Protein AF-A0A7C4BG64-F1 (afdb_monomer_lite)

Secondary structure (DSSP, 8-state):
-----------------------------PPPP--TTTHHHHHHHHHHHHHHHHHHHHHHHHHHHHHHHHHHHHSS--SSHHHHHHTTPPPPPPPTT--EEEETTTTEEEE-

pLDDT: mean 80.51, std 19.38, range [34.19, 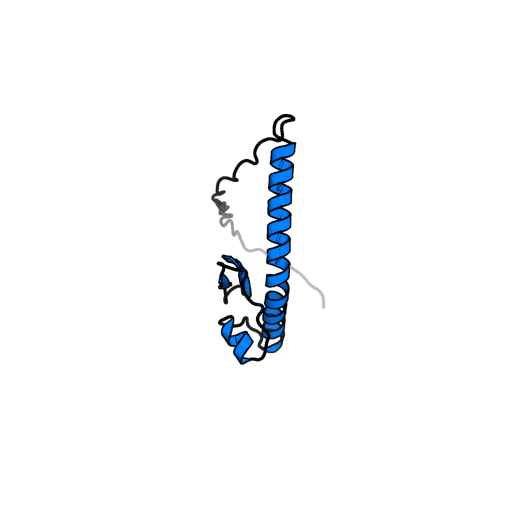97.38]

Foldseek 3Di:
DDDDDDDDDDDDPDDPPPPPPPPPDDPDPPDDDDDPVCPVVSVCVVVVVVVVVVVQCVQVVLLLVLQVVCCVVVVAGDPDSVVSVVVPRDHGDAPPPKDWDADRVVRDIGID

Sequence (112 aa):
MRTRVIPLCLACAGIVACVSCARKESPAQKPNELTPGNALEQYGGVMGNALKRAKEMDILMPLQHSISSFRATEGRNPSSLEELAEKGYELPKPPEGKKFTYNPSTGTVGIQ

Structure (mmCIF, N/CA/C/O backbone):
data_AF-A0A7C4BG64-F1
#
_entry.id   AF-A0A7C4BG64-F1
#
loop_
_atom_site.group_PDB
_atom_site.id
_atom_site.type_symbol
_atom_site.label_atom_id
_atom_site.label_alt_id
_atom_site.label_comp_id
_atom_site.label_asym_id
_atom_site.label_entity_id
_atom_site.label_seq_id
_atom_site.pdbx_PDB_ins_code
_atom_site.Cartn_x
_atom_site.Cartn_y
_atom_site.Cartn_z
_atom_site.occupancy
_atom_site.B_iso_or_equiv
_atom_site.auth_seq_id
_atom_site.auth_comp_id
_atom_site.auth_asym_id
_atom_site.auth_atom_id
_atom_site.pdbx_PDB_model_num
ATOM 1 N N . MET A 1 1 ? -45.380 40.682 -12.405 1.00 45.06 1 MET A N 1
ATOM 2 C CA . MET A 1 1 ? -44.551 39.799 -13.260 1.00 45.06 1 MET A CA 1
ATOM 3 C C . MET A 1 1 ? -43.930 40.625 -14.381 1.00 45.06 1 MET A C 1
ATOM 5 O O . MET A 1 1 ? -44.647 41.431 -14.953 1.00 45.06 1 MET A O 1
ATOM 9 N N . ARG A 1 2 ? -42.654 40.343 -14.699 1.00 41.12 2 ARG A N 1
ATOM 1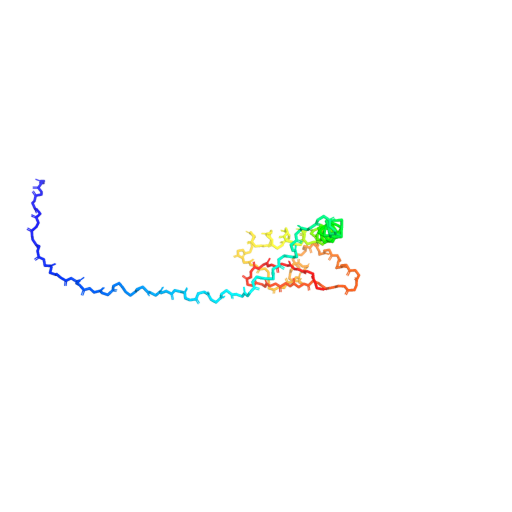0 C CA . ARG A 1 2 ? -41.847 40.804 -15.856 1.00 41.12 2 ARG A CA 1
ATOM 11 C C . ARG A 1 2 ? -41.058 42.122 -15.721 1.00 41.12 2 ARG A C 1
ATOM 13 O O . ARG A 1 2 ? -41.512 43.192 -16.091 1.00 41.12 2 ARG A O 1
ATOM 20 N N . THR A 1 3 ? -39.829 41.944 -15.219 1.00 51.22 3 THR A N 1
ATOM 21 C CA . THR A 1 3 ? -38.536 42.374 -15.800 1.00 51.22 3 THR A CA 1
ATOM 22 C C . THR A 1 3 ? -38.438 43.744 -16.472 1.00 51.22 3 THR A C 1
ATOM 24 O O . THR A 1 3 ? -38.935 43.906 -17.585 1.00 51.22 3 THR A O 1
ATOM 27 N N . ARG A 1 4 ? -37.577 44.614 -15.927 1.00 49.34 4 ARG A N 1
ATOM 28 C CA . ARG A 1 4 ? -36.569 45.345 -16.713 1.00 49.34 4 ARG A CA 1
ATOM 29 C C . ARG A 1 4 ? -35.266 45.470 -15.924 1.00 49.34 4 ARG A C 1
ATOM 31 O O . ARG A 1 4 ? -35.267 45.599 -14.708 1.00 49.34 4 ARG A O 1
ATOM 38 N N . VAL A 1 5 ? -34.188 45.317 -16.674 1.00 56.53 5 VAL A N 1
ATOM 39 C CA . VAL A 1 5 ? -32.798 45.096 -16.282 1.00 56.53 5 VAL A CA 1
ATOM 40 C C . VAL A 1 5 ? -32.014 46.387 -16.569 1.00 56.53 5 VAL A C 1
ATOM 42 O O . VAL A 1 5 ? -32.433 47.129 -17.458 1.00 56.53 5 VAL A O 1
ATOM 45 N N . ILE A 1 6 ? -30.842 46.536 -15.923 1.00 56.66 6 ILE A N 1
ATOM 46 C CA . ILE A 1 6 ? -29.714 47.465 -16.217 1.00 56.66 6 ILE A CA 1
ATOM 47 C C . ILE A 1 6 ? -29.897 48.834 -15.512 1.00 56.66 6 ILE A C 1
ATOM 49 O O . ILE A 1 6 ? -30.965 49.420 -15.668 1.00 56.66 6 ILE A O 1
ATOM 53 N N . PRO A 1 7 ? -28.916 49.358 -14.725 1.00 50.88 7 PRO A N 1
ATOM 54 C CA . PRO A 1 7 ? -27.577 49.666 -15.249 1.00 50.88 7 PRO A CA 1
ATOM 55 C C . PRO A 1 7 ? -26.381 49.514 -14.269 1.00 50.88 7 PRO A C 1
ATOM 57 O O . PRO A 1 7 ? -26.518 49.526 -13.055 1.00 50.88 7 PRO A O 1
ATOM 60 N N . LEU A 1 8 ? -25.208 49.161 -14.807 1.00 52.22 8 LEU A N 1
ATOM 61 C CA . LEU A 1 8 ? -24.044 50.058 -14.924 1.00 52.22 8 LEU A CA 1
ATOM 62 C C . LEU A 1 8 ? -23.394 50.421 -13.580 1.00 52.22 8 LEU A C 1
ATOM 64 O O . LEU A 1 8 ? -23.787 51.385 -12.943 1.00 52.22 8 LEU A O 1
ATOM 68 N N . CYS A 1 9 ? -22.342 49.686 -13.231 1.00 34.19 9 CYS A N 1
ATOM 69 C CA . CYS A 1 9 ? -21.166 50.159 -12.497 1.00 34.19 9 CYS A CA 1
ATOM 70 C C . CYS A 1 9 ? -20.131 49.031 -12.631 1.00 34.19 9 CYS A C 1
ATOM 72 O O . CYS A 1 9 ? -20.404 47.903 -12.248 1.00 34.19 9 CYS A O 1
ATOM 74 N N . LEU A 1 10 ? -19.044 49.165 -13.378 1.00 47.50 10 LEU A N 1
ATOM 75 C CA . LEU A 1 10 ? -17.904 50.066 -13.215 1.00 47.50 10 LEU A CA 1
ATOM 76 C C . LEU A 1 10 ? -16.703 49.127 -13.016 1.00 47.50 10 LEU A C 1
ATOM 78 O O . LEU A 1 10 ? -16.593 48.453 -12.000 1.00 47.50 10 LEU A O 1
ATOM 82 N N . ALA A 1 11 ? -15.881 49.030 -14.058 1.00 50.84 11 ALA A N 1
ATOM 83 C CA . ALA A 1 11 ? -14.462 48.690 -14.037 1.00 50.84 11 ALA A CA 1
ATOM 84 C C . ALA A 1 11 ? -13.923 47.905 -12.818 1.00 50.84 11 ALA A C 1
ATOM 86 O O . ALA A 1 11 ? -13.581 48.476 -11.789 1.00 50.84 11 ALA A O 1
ATOM 87 N N . CYS A 1 12 ? -13.682 46.607 -13.005 1.00 42.53 12 CYS A N 1
ATOM 88 C CA . CYS A 1 12 ? -12.628 45.885 -12.289 1.00 42.53 12 CYS A CA 1
ATOM 89 C C . CYS A 1 12 ? -11.632 45.352 -13.322 1.00 42.53 12 CYS A C 1
ATOM 91 O O . CYS A 1 12 ? -11.576 44.166 -13.631 1.00 42.53 12 CYS A O 1
ATOM 93 N N . ALA A 1 13 ? -10.862 46.281 -13.894 1.00 51.66 13 ALA A N 1
ATOM 94 C CA . ALA A 1 13 ? -9.555 45.974 -14.449 1.00 51.66 13 ALA A CA 1
ATOM 95 C C . ALA A 1 13 ? -8.654 45.595 -13.264 1.00 51.66 13 ALA A C 1
ATOM 97 O O . ALA A 1 13 ? -8.216 46.459 -12.510 1.00 51.66 13 ALA A O 1
ATOM 98 N N . GLY A 1 14 ? -8.460 44.295 -13.047 1.00 46.78 14 GLY A N 1
ATOM 99 C CA . GLY A 1 14 ? -7.781 43.780 -11.864 1.00 46.78 14 GLY A CA 1
ATOM 100 C C . GLY A 1 14 ? -7.138 42.424 -12.117 1.00 46.78 14 GLY A C 1
ATOM 101 O O . GLY A 1 14 ? -7.718 41.398 -11.800 1.00 46.78 14 GLY A O 1
ATOM 102 N N . ILE A 1 15 ? -5.930 42.463 -12.685 1.00 58.47 15 ILE A N 1
ATOM 103 C CA . ILE A 1 15 ? -4.822 41.532 -12.423 1.00 58.47 15 ILE A CA 1
ATOM 104 C C . ILE A 1 15 ? -5.161 40.041 -12.633 1.00 58.47 15 ILE A C 1
ATOM 106 O O . ILE A 1 15 ? -5.334 39.273 -11.690 1.00 58.47 15 ILE A O 1
ATOM 110 N N . VAL A 1 16 ? -5.121 39.594 -13.893 1.00 56.88 16 VAL A N 1
ATOM 111 C CA . VAL A 1 16 ? -4.811 38.188 -14.202 1.00 56.88 16 VAL A CA 1
ATOM 112 C C . VAL A 1 16 ? -3.297 38.027 -14.062 1.00 56.88 16 VAL A C 1
ATOM 114 O O . VAL A 1 16 ? -2.542 38.135 -15.026 1.00 56.88 16 VAL A O 1
ATOM 117 N N . ALA A 1 17 ? -2.836 37.843 -12.825 1.00 49.78 17 ALA A N 1
ATOM 118 C CA . ALA A 1 17 ? -1.494 37.347 -12.572 1.00 49.78 17 ALA A CA 1
ATOM 119 C C . ALA A 1 17 ? -1.476 35.868 -12.968 1.00 49.78 17 ALA A C 1
ATOM 121 O O . ALA A 1 17 ? -1.973 35.009 -12.240 1.00 49.78 17 ALA A O 1
ATOM 122 N N . CYS A 1 18 ? -0.911 35.575 -14.138 1.00 48.78 18 CYS A N 1
ATOM 123 C CA . CYS A 1 18 ? -0.456 34.238 -14.484 1.00 48.78 18 CYS A CA 1
ATOM 124 C C . CYS A 1 18 ? 0.617 33.831 -13.466 1.00 48.78 18 CYS A C 1
ATOM 126 O O . CYS A 1 18 ? 1.809 34.057 -13.677 1.00 48.78 18 CYS A O 1
ATOM 128 N N . VAL A 1 19 ? 0.197 33.243 -12.345 1.00 52.66 19 VAL A N 1
ATOM 129 C CA . VAL A 1 19 ? 1.064 32.411 -11.513 1.00 52.66 19 VAL A CA 1
ATOM 130 C C . VAL A 1 19 ? 1.407 31.202 -12.372 1.00 52.66 19 VAL A C 1
ATOM 132 O O . VAL A 1 19 ? 0.710 30.191 -12.399 1.00 52.66 19 VAL A O 1
ATOM 135 N N . SER A 1 20 ? 2.468 31.363 -13.157 1.00 45.34 20 SER A N 1
ATOM 136 C CA . SER A 1 20 ? 3.179 30.262 -13.772 1.00 45.34 20 SER A CA 1
ATOM 137 C C . SER A 1 20 ? 3.713 29.417 -12.625 1.00 45.34 20 SER A C 1
ATOM 139 O O . SER A 1 20 ? 4.674 29.787 -11.946 1.00 45.34 20 SER A O 1
ATOM 141 N N . CYS A 1 21 ? 3.030 28.308 -12.347 1.00 53.53 21 CYS A N 1
ATOM 142 C CA . CYS A 1 21 ? 3.578 27.234 -11.546 1.00 53.53 21 CYS A CA 1
ATOM 143 C C . CYS A 1 21 ? 4.846 26.754 -12.255 1.00 53.53 21 CYS A C 1
ATOM 145 O O . CYS A 1 21 ? 4.785 25.930 -13.165 1.00 53.53 21 CYS A O 1
ATOM 147 N N . ALA A 1 22 ? 5.998 27.272 -11.832 1.00 50.34 22 ALA A N 1
ATOM 148 C CA . ALA A 1 22 ? 7.295 26.696 -12.130 1.00 50.34 22 ALA A CA 1
ATOM 149 C C . ALA A 1 22 ? 7.357 25.317 -11.461 1.00 50.34 22 ALA A C 1
ATOM 151 O O . ALA A 1 22 ? 7.867 25.144 -10.352 1.00 50.34 22 ALA A O 1
ATOM 152 N N . ARG A 1 23 ?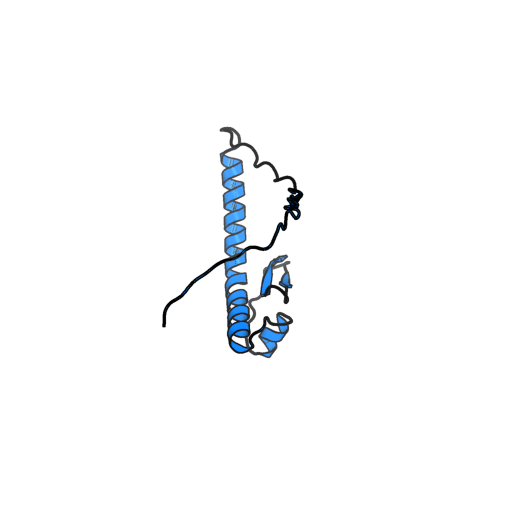 6.765 24.321 -12.123 1.00 48.16 23 ARG A N 1
ATOM 153 C CA . ARG A 1 23 ? 6.945 22.917 -11.790 1.00 48.16 23 ARG A CA 1
ATOM 154 C C . ARG A 1 23 ? 8.392 22.599 -12.138 1.00 48.16 23 ARG A C 1
ATOM 156 O O . ARG A 1 23 ? 8.746 22.487 -13.304 1.00 48.16 23 ARG A O 1
ATOM 163 N N . LYS A 1 24 ? 9.238 22.524 -11.112 1.00 46.41 24 LYS A N 1
ATOM 164 C CA . LYS A 1 24 ? 10.597 21.994 -11.219 1.00 46.41 24 LYS A CA 1
ATOM 165 C C . LYS A 1 24 ? 10.465 20.540 -11.671 1.00 46.41 24 LYS A C 1
ATOM 167 O O . LYS A 1 24 ? 10.143 19.667 -10.868 1.00 46.41 24 LYS A O 1
ATOM 172 N N . GLU A 1 25 ? 10.632 20.303 -12.965 1.00 50.75 25 GLU A N 1
ATOM 173 C CA . GLU A 1 25 ? 10.795 18.962 -13.506 1.00 50.75 25 GLU A CA 1
ATOM 174 C C . GLU A 1 25 ? 12.068 18.380 -12.890 1.00 50.75 25 GLU A C 1
ATOM 176 O O . GLU A 1 25 ? 13.177 18.867 -13.117 1.00 50.75 25 GLU A O 1
ATOM 181 N N . SER A 1 26 ? 11.914 17.368 -12.037 1.00 54.75 26 SER A N 1
ATOM 182 C CA . SER A 1 26 ? 13.026 16.473 -11.737 1.00 54.75 26 SER A CA 1
ATOM 183 C C . SER A 1 26 ? 13.464 15.846 -13.062 1.00 54.75 26 SER A C 1
ATOM 185 O O . SER A 1 26 ? 12.588 15.439 -13.829 1.00 54.75 26 SER A O 1
ATOM 187 N N . PRO A 1 27 ? 14.772 15.778 -13.368 1.00 42.69 27 PRO A N 1
ATOM 188 C CA . PRO A 1 27 ? 15.228 15.233 -14.634 1.00 42.69 27 PRO A CA 1
ATOM 189 C C . PRO A 1 27 ? 14.709 13.803 -14.753 1.00 42.69 27 PRO A C 1
ATOM 191 O O . PRO A 1 27 ? 15.072 12.931 -13.960 1.00 42.69 27 PRO A O 1
ATOM 194 N N . ALA A 1 28 ? 13.825 13.579 -15.725 1.00 51.22 28 ALA A N 1
ATOM 195 C CA . ALA A 1 28 ? 13.451 12.240 -16.129 1.00 51.22 28 ALA A CA 1
ATOM 196 C C . ALA A 1 28 ? 14.751 11.515 -16.492 1.00 51.22 28 ALA A C 1
ATOM 198 O O . ALA A 1 28 ? 15.503 11.973 -17.357 1.00 51.22 28 ALA A O 1
ATOM 199 N N . GLN A 1 29 ? 15.049 10.422 -15.787 1.00 47.66 29 GLN A N 1
ATOM 200 C CA . GLN A 1 29 ? 16.115 9.507 -16.179 1.00 47.66 29 GLN A CA 1
ATOM 201 C C . GLN A 1 29 ? 15.838 9.120 -17.631 1.00 47.66 29 GLN A C 1
ATOM 203 O O . GLN A 1 29 ? 14.814 8.497 -17.909 1.00 47.66 29 GLN A O 1
ATOM 208 N N . LYS A 1 30 ? 16.691 9.569 -18.561 1.00 54.75 30 LYS A N 1
ATOM 209 C CA . LYS A 1 30 ? 16.555 9.219 -19.976 1.00 54.75 30 LYS A CA 1
ATOM 210 C C . LYS A 1 30 ? 16.544 7.690 -20.057 1.00 54.75 30 LYS A C 1
ATOM 212 O O . LYS A 1 30 ? 17.520 7.083 -19.610 1.00 54.75 30 LYS A O 1
ATOM 217 N N . PRO A 1 31 ? 15.475 7.060 -20.572 1.00 63.03 31 PRO A N 1
ATOM 218 C CA . PRO A 1 31 ? 15.522 5.642 -20.885 1.00 63.03 31 PRO A CA 1
ATOM 219 C C . PRO A 1 31 ? 16.722 5.416 -21.807 1.00 63.03 31 PRO A C 1
ATOM 221 O O . PRO A 1 31 ? 16.927 6.214 -22.725 1.00 63.03 31 PRO A O 1
ATOM 224 N N . ASN A 1 32 ? 17.532 4.383 -21.556 1.00 72.62 32 ASN A N 1
ATOM 225 C CA . ASN A 1 32 ? 18.573 4.002 -22.509 1.00 72.62 32 ASN A CA 1
ATOM 226 C C . ASN A 1 32 ? 17.904 3.824 -23.878 1.00 72.62 32 ASN A C 1
ATOM 228 O O . ASN A 1 32 ? 16.943 3.065 -23.997 1.00 72.62 32 ASN A O 1
ATOM 232 N N . GLU A 1 33 ?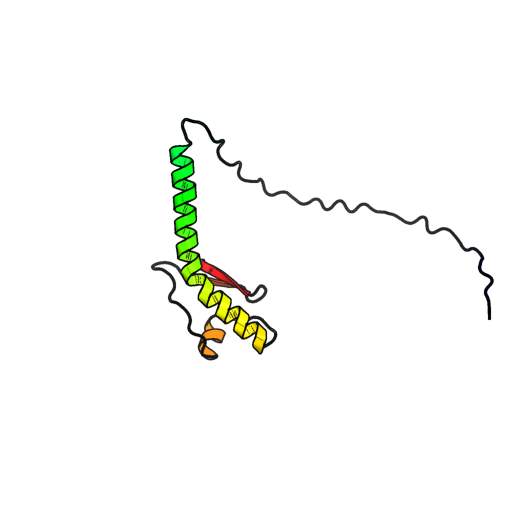 18.380 4.534 -24.897 1.00 82.12 33 GLU A N 1
ATOM 233 C CA . GLU A 1 33 ? 17.816 4.450 -26.244 1.00 82.12 33 GLU A CA 1
ATOM 234 C C . GLU A 1 33 ? 17.850 2.985 -26.715 1.00 82.12 33 GLU A C 1
ATOM 236 O O . GLU A 1 33 ? 18.873 2.300 -26.576 1.00 82.12 33 GLU A O 1
ATOM 241 N N . LEU A 1 34 ? 16.711 2.469 -27.193 1.00 83.75 34 LEU A N 1
ATOM 242 C CA . LEU A 1 34 ? 16.627 1.107 -27.720 1.00 83.75 34 LEU A CA 1
ATOM 243 C C . LEU A 1 34 ? 17.423 1.042 -29.022 1.00 83.75 34 LEU A C 1
ATOM 245 O O . LEU A 1 34 ? 17.066 1.663 -30.020 1.00 83.75 34 LEU A O 1
ATOM 249 N N . THR A 1 35 ? 18.491 0.256 -29.013 1.00 86.56 35 THR A N 1
ATOM 250 C CA . THR A 1 35 ? 19.320 -0.025 -30.184 1.00 86.56 35 THR A CA 1
ATOM 251 C C . THR A 1 35 ? 19.317 -1.529 -30.446 1.00 86.56 35 THR A C 1
ATOM 253 O O . THR A 1 35 ? 19.168 -2.318 -29.509 1.00 86.56 35 THR A O 1
ATOM 256 N N . PRO A 1 36 ? 19.538 -1.981 -31.692 1.00 84.69 36 PRO A N 1
ATOM 257 C CA . PRO A 1 36 ? 19.638 -3.412 -31.984 1.00 84.69 36 PRO A CA 1
ATOM 258 C C . PRO A 1 36 ? 20.677 -4.150 -31.118 1.00 84.69 36 PRO A C 1
ATOM 260 O O . PRO A 1 36 ? 20.502 -5.329 -30.833 1.00 84.69 36 PRO A O 1
ATOM 263 N N . GLY A 1 37 ? 21.727 -3.454 -30.660 1.00 87.19 37 GLY A N 1
ATOM 264 C CA . GLY A 1 37 ? 22.789 -4.021 -29.824 1.00 87.19 37 GLY A CA 1
ATOM 265 C C . GLY A 1 37 ? 22.445 -4.188 -28.338 1.00 87.19 37 GLY A C 1
ATOM 266 O O . GLY A 1 37 ? 23.067 -5.015 -27.682 1.00 87.19 37 GLY A O 1
ATOM 267 N N . ASN A 1 38 ? 21.462 -3.454 -27.801 1.00 89.31 38 ASN A N 1
ATOM 268 C CA . ASN A 1 38 ? 21.065 -3.533 -26.384 1.00 89.31 38 ASN A CA 1
ATOM 269 C C . ASN A 1 38 ? 19.628 -4.043 -26.174 1.00 89.31 38 ASN A C 1
ATOM 271 O O . ASN A 1 38 ? 19.190 -4.186 -25.034 1.00 89.31 38 ASN A O 1
ATOM 275 N N . ALA A 1 39 ? 18.895 -4.337 -27.254 1.00 88.44 39 ALA A N 1
ATOM 276 C CA . ALA A 1 39 ? 17.481 -4.702 -27.205 1.00 88.44 39 ALA A CA 1
ATOM 277 C C . ALA A 1 39 ? 17.197 -5.911 -26.296 1.00 88.44 39 ALA A C 1
ATOM 279 O O . ALA A 1 39 ? 16.247 -5.882 -25.514 1.00 88.44 39 ALA A O 1
ATOM 280 N N . LEU A 1 40 ? 18.032 -6.955 -26.358 1.00 88.62 40 LEU A N 1
ATOM 281 C CA . LEU A 1 40 ? 17.857 -8.151 -25.530 1.00 88.62 40 LEU A CA 1
ATOM 282 C C . LEU A 1 40 ? 18.100 -7.863 -24.042 1.00 88.62 40 LEU A C 1
ATOM 284 O O . LEU A 1 40 ? 17.327 -8.308 -23.195 1.00 88.62 40 LEU A O 1
ATOM 288 N N . GLU A 1 41 ? 19.145 -7.096 -23.726 1.00 89.06 41 GLU A N 1
ATOM 289 C CA . GLU A 1 41 ? 19.472 -6.706 -22.351 1.00 89.06 41 GLU A CA 1
ATOM 290 C C . GLU A 1 41 ? 18.375 -5.817 -21.757 1.00 89.06 41 GLU A C 1
ATOM 292 O O . GLU A 1 41 ? 17.895 -6.074 -20.651 1.00 89.06 41 GLU A O 1
ATOM 297 N N . GLN A 1 42 ? 17.909 -4.821 -22.518 1.00 88.81 42 GLN A N 1
ATOM 298 C CA . GLN A 1 42 ? 16.810 -3.959 -22.094 1.00 88.81 42 GLN A CA 1
ATOM 299 C C . GLN A 1 42 ? 15.519 -4.749 -21.874 1.00 88.81 42 GLN A C 1
ATOM 301 O O . GLN A 1 42 ? 14.862 -4.568 -20.848 1.00 88.81 42 GLN A O 1
ATOM 306 N N . TYR A 1 43 ? 15.170 -5.657 -22.790 1.00 89.12 43 TYR A N 1
ATOM 307 C CA . TYR A 1 43 ? 14.004 -6.521 -22.628 1.00 89.12 43 TYR A CA 1
ATOM 308 C C . TYR A 1 43 ? 14.111 -7.380 -21.362 1.00 89.12 43 TYR A C 1
ATOM 310 O O . TYR A 1 43 ? 13.185 -7.393 -20.549 1.00 89.12 43 TYR A O 1
ATOM 318 N N . GLY A 1 44 ? 15.249 -8.052 -21.157 1.00 93.56 44 GLY A N 1
ATOM 319 C CA . GLY A 1 44 ? 15.494 -8.874 -19.971 1.00 93.56 44 GLY A CA 1
ATOM 320 C C . GLY A 1 44 ? 15.414 -8.068 -18.673 1.00 93.56 44 GLY A C 1
ATOM 321 O O . GLY A 1 44 ? 14.783 -8.511 -17.712 1.00 93.56 44 GLY A O 1
ATOM 322 N N . GLY A 1 45 ? 15.974 -6.856 -18.660 1.00 92.56 45 GLY A N 1
ATOM 323 C CA . GLY A 1 45 ? 15.906 -5.945 -17.519 1.00 92.56 45 GLY A CA 1
ATOM 324 C C . GLY A 1 45 ? 14.480 -5.488 -17.203 1.00 92.56 45 GLY A C 1
ATOM 325 O O . GLY A 1 45 ? 14.048 -5.551 -16.049 1.00 92.56 45 GLY A O 1
ATOM 326 N N . VAL A 1 46 ? 13.713 -5.071 -18.215 1.00 92.88 46 VAL A N 1
ATOM 327 C CA . VAL A 1 46 ? 12.307 -4.664 -18.044 1.00 92.88 46 VAL A CA 1
ATOM 328 C C . VAL A 1 46 ? 11.459 -5.841 -17.570 1.00 92.88 46 VAL A C 1
ATOM 330 O O . VAL A 1 46 ? 10.721 -5.701 -16.595 1.00 92.88 46 VAL A O 1
ATOM 333 N N . MET A 1 47 ? 11.601 -7.009 -18.199 1.00 94.62 47 MET A N 1
ATOM 334 C CA . MET A 1 47 ? 10.850 -8.208 -17.832 1.00 94.62 47 MET A CA 1
ATOM 335 C C . MET A 1 47 ? 11.195 -8.678 -16.414 1.00 94.62 47 MET A C 1
ATOM 337 O O . MET A 1 47 ? 10.299 -8.946 -15.617 1.00 94.62 47 MET A O 1
ATOM 341 N N . GLY A 1 48 ? 12.480 -8.714 -16.052 1.00 94.56 48 GLY A N 1
ATOM 342 C CA . GLY A 1 48 ? 12.919 -9.078 -14.704 1.00 94.56 48 GLY A CA 1
ATOM 343 C C . GLY A 1 48 ? 12.356 -8.139 -13.633 1.00 94.56 48 GLY A C 1
ATOM 344 O O . GLY A 1 48 ? 11.844 -8.594 -12.608 1.00 94.56 48 GLY A O 1
ATOM 345 N N . ASN A 1 49 ? 12.367 -6.830 -13.896 1.00 92.81 49 ASN A N 1
ATOM 346 C CA . ASN A 1 49 ? 11.770 -5.834 -13.005 1.00 92.81 49 ASN A CA 1
ATOM 347 C C . ASN A 1 49 ? 10.245 -5.971 -12.910 1.00 92.81 49 ASN A C 1
ATOM 349 O O . ASN A 1 49 ? 9.687 -5.829 -11.820 1.00 92.81 49 ASN A O 1
ATOM 353 N N . ALA A 1 50 ? 9.571 -6.267 -14.023 1.00 93.50 50 ALA A N 1
ATOM 354 C CA . ALA A 1 50 ? 8.133 -6.509 -14.046 1.00 93.50 50 ALA A CA 1
ATOM 355 C C . ALA A 1 50 ? 7.763 -7.745 -13.213 1.00 93.50 50 ALA A C 1
ATOM 357 O O . ALA A 1 50 ? 6.892 -7.656 -12.351 1.00 93.50 50 ALA A O 1
ATOM 358 N N . LEU A 1 51 ? 8.480 -8.860 -13.386 1.00 94.19 51 LEU A N 1
ATOM 359 C CA . LEU A 1 51 ? 8.282 -10.083 -12.601 1.00 94.19 51 LEU A CA 1
ATOM 360 C C . LEU A 1 51 ? 8.542 -9.857 -11.109 1.00 94.19 51 LEU A C 1
ATOM 362 O O . LEU A 1 51 ? 7.787 -10.343 -10.268 1.00 94.19 51 LEU A O 1
ATOM 366 N N . LYS A 1 52 ? 9.589 -9.099 -10.764 1.00 91.44 52 LYS A N 1
ATOM 367 C CA . LYS A 1 52 ? 9.871 -8.728 -9.373 1.00 91.44 52 LYS A CA 1
ATOM 368 C C . LYS A 1 52 ? 8.718 -7.925 -8.770 1.00 91.44 52 LYS A C 1
ATOM 370 O O . LYS A 1 52 ? 8.270 -8.255 -7.676 1.00 91.44 52 LYS A O 1
ATOM 375 N N . ARG A 1 53 ? 8.211 -6.918 -9.487 1.00 91.25 53 ARG A N 1
ATOM 376 C CA . ARG A 1 53 ? 7.062 -6.126 -9.027 1.00 91.25 53 ARG A CA 1
ATOM 377 C C . ARG A 1 53 ? 5.787 -6.945 -8.918 1.00 91.25 53 ARG A C 1
ATOM 379 O O . ARG A 1 53 ? 5.060 -6.751 -7.956 1.00 91.25 53 ARG A O 1
ATOM 386 N N . ALA A 1 54 ? 5.529 -7.857 -9.851 1.00 92.62 54 ALA A N 1
ATOM 387 C CA . ALA A 1 54 ? 4.367 -8.739 -9.782 1.00 92.62 54 ALA A CA 1
ATOM 388 C C . ALA A 1 54 ? 4.372 -9.554 -8.477 1.00 92.62 54 ALA A C 1
ATOM 390 O O . ALA A 1 54 ? 3.403 -9.511 -7.729 1.00 92.62 54 ALA A O 1
ATOM 391 N N . LYS A 1 55 ? 5.515 -10.162 -8.129 1.00 91.31 55 LYS A N 1
ATOM 392 C CA . LYS A 1 55 ? 5.678 -10.891 -6.858 1.00 91.31 55 LYS A CA 1
ATOM 393 C C . LYS A 1 55 ? 5.487 -10.008 -5.623 1.00 91.31 55 LYS A C 1
ATOM 395 O O . LYS A 1 55 ? 4.967 -10.459 -4.611 1.00 91.31 55 LYS A O 1
ATOM 400 N N . GLU A 1 56 ? 5.938 -8.756 -5.678 1.00 91.31 56 GLU A N 1
ATOM 401 C CA . GLU A 1 56 ? 5.713 -7.798 -4.590 1.00 91.31 56 GLU A CA 1
ATOM 402 C C . GLU A 1 56 ? 4.228 -7.417 -4.479 1.00 91.31 56 GLU A C 1
ATOM 404 O O . GLU A 1 56 ? 3.705 -7.313 -3.370 1.00 91.31 56 GLU A O 1
ATOM 409 N N . MET A 1 57 ? 3.530 -7.259 -5.609 1.00 91.25 57 MET A N 1
ATOM 410 C CA . MET A 1 57 ? 2.094 -6.965 -5.639 1.00 91.25 57 MET A CA 1
ATOM 411 C C . MET A 1 57 ? 1.249 -8.105 -5.071 1.00 91.25 57 MET A C 1
ATOM 413 O O . MET A 1 57 ? 0.289 -7.813 -4.363 1.00 91.25 57 MET A O 1
ATOM 417 N N . ASP A 1 58 ? 1.619 -9.368 -5.298 1.00 91.69 58 ASP A N 1
ATOM 418 C CA . ASP A 1 58 ? 0.907 -10.523 -4.725 1.00 91.69 58 ASP A CA 1
ATOM 419 C C . ASP A 1 58 ? 0.836 -10.458 -3.189 1.00 91.69 58 ASP A C 1
ATOM 421 O O . ASP A 1 58 ? -0.142 -10.886 -2.580 1.00 91.69 58 ASP A O 1
ATOM 425 N N . ILE A 1 59 ? 1.855 -9.871 -2.554 1.00 91.00 59 ILE A N 1
ATOM 426 C CA . ILE A 1 59 ? 1.945 -9.725 -1.095 1.00 91.00 59 ILE A CA 1
ATOM 427 C C . ILE A 1 59 ? 1.289 -8.422 -0.627 1.00 91.00 59 ILE A C 1
ATOM 429 O O . ILE A 1 59 ? 0.663 -8.380 0.432 1.00 91.00 59 ILE A O 1
ATOM 433 N N . LEU A 1 60 ? 1.420 -7.342 -1.400 1.00 93.56 60 LEU A N 1
ATOM 434 C CA . LEU A 1 60 ? 0.863 -6.036 -1.042 1.00 93.56 60 LEU A CA 1
ATOM 435 C C . LEU A 1 60 ? -0.649 -5.938 -1.260 1.00 93.56 60 LEU A C 1
ATOM 437 O O . LEU A 1 60 ? -1.319 -5.201 -0.537 1.00 93.56 60 LEU A O 1
ATOM 441 N N . MET A 1 61 ? -1.202 -6.663 -2.230 1.00 93.62 61 MET A N 1
ATOM 442 C CA . MET A 1 61 ? -2.616 -6.569 -2.594 1.00 93.62 61 MET A CA 1
ATOM 443 C C . MET A 1 61 ? -3.567 -6.995 -1.461 1.00 93.62 61 MET A C 1
ATOM 445 O O . MET A 1 61 ? -4.494 -6.228 -1.179 1.00 93.62 61 MET A O 1
ATOM 449 N N . PRO A 1 62 ? -3.340 -8.116 -0.744 1.00 92.81 62 PRO A N 1
ATOM 450 C CA . PRO A 1 62 ? -4.134 -8.461 0.438 1.00 92.81 62 PRO A CA 1
ATOM 451 C C . PRO A 1 62 ? -4.098 -7.365 1.507 1.00 92.81 62 PRO A C 1
ATOM 453 O O . PRO A 1 62 ? -5.125 -6.997 2.072 1.00 92.81 62 PRO A O 1
ATOM 456 N N . LEU A 1 63 ? -2.925 -6.775 1.737 1.00 93.81 63 LEU A N 1
ATOM 457 C CA . LEU A 1 63 ? -2.755 -5.732 2.742 1.00 93.81 63 LEU A CA 1
ATOM 458 C C . LEU A 1 63 ? -3.477 -4.433 2.350 1.00 93.81 63 LEU A C 1
ATOM 460 O O . LEU A 1 63 ? -4.166 -3.824 3.169 1.00 93.81 63 LEU A O 1
ATOM 464 N N . GLN A 1 64 ? -3.398 -4.045 1.075 1.00 95.06 64 GLN A N 1
ATOM 465 C CA . GLN A 1 64 ? -4.148 -2.910 0.537 1.00 95.06 64 GLN A CA 1
ATOM 466 C C . GLN A 1 64 ? -5.665 -3.133 0.629 1.00 95.06 64 GLN A C 1
ATOM 468 O O . GLN A 1 64 ? -6.416 -2.183 0.884 1.00 95.06 64 GLN A O 1
ATOM 473 N N . HIS A 1 65 ? -6.126 -4.372 0.445 1.00 94.69 65 HIS A N 1
ATOM 474 C CA . HIS A 1 65 ? -7.527 -4.739 0.624 1.00 94.69 65 HIS A CA 1
ATOM 475 C C . HIS A 1 65 ? -7.974 -4.587 2.086 1.00 94.69 65 HIS A C 1
ATOM 477 O O . HIS A 1 65 ? -9.007 -3.959 2.336 1.00 94.69 65 HIS A O 1
ATOM 483 N N . SER A 1 66 ? -7.176 -5.050 3.053 1.00 95.50 66 SER A N 1
ATOM 484 C CA . SER A 1 66 ? -7.444 -4.863 4.489 1.00 95.50 66 SER A CA 1
ATOM 485 C C . SER A 1 66 ? -7.496 -3.383 4.881 1.00 95.50 66 SER A C 1
ATOM 487 O O . SER A 1 66 ? -8.446 -2.956 5.533 1.00 95.50 66 SER A O 1
ATOM 489 N N . ILE A 1 67 ? -6.549 -2.564 4.405 1.00 95.94 67 ILE A N 1
ATOM 490 C CA . ILE A 1 67 ? -6.555 -1.101 4.614 1.00 95.94 67 ILE A CA 1
ATOM 491 C C . ILE A 1 67 ? -7.837 -0.475 4.055 1.00 95.94 67 ILE A C 1
ATOM 493 O O . ILE A 1 67 ? -8.464 0.368 4.698 1.00 95.94 67 ILE A O 1
ATOM 497 N N . SER A 1 68 ? -8.240 -0.886 2.852 1.00 95.69 68 SER A N 1
ATOM 498 C CA . SER A 1 68 ? -9.439 -0.358 2.196 1.00 95.69 68 SER A CA 1
ATOM 499 C C . SER A 1 68 ? -10.713 -0.740 2.951 1.00 95.69 68 SER A C 1
ATOM 501 O O . SER A 1 68 ? -11.607 0.093 3.091 1.00 95.69 68 SER A O 1
ATOM 503 N N . SER A 1 69 ? -10.769 -1.963 3.479 1.00 95.81 69 SER A N 1
ATOM 504 C CA . SER A 1 69 ? -11.887 -2.477 4.279 1.00 95.81 69 SER A CA 1
ATOM 505 C C . SER A 1 69 ? -11.986 -1.779 5.637 1.00 95.81 69 SER A C 1
ATOM 507 O O . SER A 1 69 ? -13.065 -1.320 6.021 1.00 95.81 69 SER A O 1
ATOM 509 N N . PHE A 1 70 ? -10.850 -1.593 6.315 1.00 97.00 70 PHE A N 1
ATOM 510 C CA . PHE A 1 70 ? -10.766 -0.784 7.529 1.00 97.00 70 PHE A CA 1
ATOM 511 C C . PHE A 1 70 ? -11.279 0.631 7.261 1.00 97.00 70 PHE A C 1
ATOM 513 O O . PHE A 1 70 ? -12.155 1.117 7.971 1.00 97.00 70 PHE A O 1
ATOM 520 N N . ARG A 1 71 ? -10.808 1.272 6.183 1.00 96.50 71 ARG A N 1
ATOM 521 C CA . ARG A 1 71 ? -11.225 2.632 5.824 1.00 96.50 71 ARG A CA 1
ATOM 522 C C . ARG A 1 71 ? -12.712 2.740 5.524 1.00 96.50 71 ARG A C 1
ATOM 524 O O . ARG A 1 71 ? -13.324 3.734 5.902 1.00 96.50 71 ARG A O 1
ATOM 531 N N . ALA A 1 72 ? -13.288 1.749 4.852 1.00 96.50 72 ALA A N 1
ATOM 532 C CA . ALA A 1 72 ? -14.720 1.718 4.577 1.00 96.50 72 ALA A CA 1
ATOM 533 C C . ALA A 1 72 ? -15.557 1.639 5.866 1.00 96.50 72 ALA A C 1
ATOM 535 O O . ALA A 1 72 ? -16.654 2.187 5.910 1.00 96.50 72 ALA A O 1
ATOM 536 N N . THR A 1 73 ? -15.026 0.995 6.906 1.00 95.62 73 THR A N 1
ATOM 537 C CA . THR A 1 73 ? -15.723 0.781 8.181 1.00 95.62 73 THR A CA 1
ATOM 538 C C . THR A 1 73 ? -15.523 1.945 9.155 1.00 95.62 73 THR A C 1
ATOM 540 O O . THR A 1 73 ? -16.474 2.424 9.761 1.00 95.62 73 THR A O 1
ATOM 543 N N . GLU A 1 74 ? -14.288 2.422 9.291 1.00 95.56 74 GLU A N 1
ATOM 544 C CA . GLU A 1 74 ? -13.876 3.406 10.304 1.00 95.56 74 GLU A CA 1
ATOM 545 C C . GLU A 1 74 ? -13.862 4.846 9.755 1.00 95.56 74 GLU A C 1
ATOM 547 O O . GLU A 1 74 ? -13.636 5.804 10.491 1.00 95.56 74 GLU A O 1
ATOM 552 N N . GLY A 1 75 ? -14.053 5.027 8.443 1.00 96.38 75 GLY A N 1
ATOM 553 C CA . GLY A 1 75 ? -14.056 6.337 7.781 1.00 96.38 75 GLY A CA 1
ATOM 554 C C . GLY A 1 75 ? -12.681 7.015 7.690 1.00 96.38 75 GLY A C 1
ATOM 555 O O . GLY A 1 75 ? -12.580 8.145 7.213 1.00 96.38 75 GLY A O 1
ATOM 556 N N . ARG A 1 76 ? -11.611 6.338 8.119 1.00 96.75 76 ARG A N 1
ATOM 557 C CA . ARG A 1 76 ? -10.220 6.815 8.080 1.00 96.75 76 ARG A CA 1
ATOM 558 C C . ARG A 1 76 ? -9.259 5.682 7.741 1.00 96.75 76 ARG A C 1
ATOM 560 O O . ARG A 1 76 ? -9.586 4.515 7.909 1.00 96.75 76 ARG A O 1
ATOM 567 N N . ASN A 1 77 ? -8.049 6.019 7.312 1.00 97.38 77 ASN A N 1
ATOM 568 C CA . ASN A 1 77 ? -6.980 5.027 7.213 1.00 97.38 77 ASN A CA 1
ATOM 569 C C . ASN A 1 77 ? -6.568 4.533 8.618 1.00 97.38 77 ASN A C 1
ATOM 571 O O . ASN A 1 77 ? -6.695 5.287 9.597 1.00 97.38 77 ASN A O 1
ATOM 575 N N . PRO A 1 78 ? -6.046 3.300 8.734 1.00 96.88 78 PRO A N 1
ATOM 576 C CA . PRO A 1 78 ? -5.424 2.853 9.970 1.00 96.88 78 PRO A CA 1
ATOM 577 C C . PRO A 1 78 ? -4.177 3.704 10.255 1.00 96.88 78 PRO A C 1
ATOM 579 O O . PRO A 1 78 ? -3.506 4.192 9.341 1.00 96.88 78 PRO A O 1
ATOM 582 N N . SER A 1 79 ? -3.889 3.922 11.529 1.00 96.94 79 SER A N 1
ATOM 583 C CA . SER A 1 79 ? -2.732 4.671 12.023 1.00 96.94 79 SER A CA 1
ATOM 584 C C . SER A 1 79 ? -1.430 3.892 11.836 1.00 96.94 79 SER A C 1
ATOM 586 O O . SER A 1 79 ? -0.389 4.489 11.557 1.00 96.94 79 SER A O 1
ATOM 588 N N . SER A 1 80 ? -1.503 2.564 11.905 1.00 96.06 80 SER A N 1
ATOM 589 C CA . SER A 1 80 ? -0.394 1.648 11.667 1.00 96.06 80 SER A CA 1
ATOM 590 C C . SER A 1 80 ? -0.883 0.325 11.070 1.00 96.06 80 SER A C 1
ATOM 592 O O . SER A 1 80 ? -2.086 0.071 10.991 1.00 96.06 80 SER A O 1
ATOM 594 N N . LEU A 1 81 ? 0.045 -0.531 10.633 1.00 93.62 81 LEU A N 1
ATOM 595 C CA . LEU A 1 81 ? -0.322 -1.881 10.195 1.00 93.62 81 LEU A CA 1
ATOM 596 C C . LEU A 1 81 ? -0.722 -2.753 11.392 1.00 93.62 81 LEU A C 1
ATOM 598 O O . LEU A 1 81 ? -1.568 -3.626 11.255 1.00 93.62 81 LEU A O 1
ATOM 602 N N . GLU A 1 82 ? -0.174 -2.488 12.573 1.00 94.38 82 GLU A N 1
ATOM 603 C CA . GLU A 1 82 ? -0.500 -3.189 13.814 1.00 94.38 82 GLU A CA 1
ATOM 604 C C . GLU A 1 82 ? -1.960 -2.964 14.227 1.00 94.38 82 GLU A C 1
ATOM 606 O O . GLU A 1 82 ? -2.612 -3.912 14.654 1.00 94.38 82 GLU A O 1
ATOM 611 N N . GLU A 1 83 ? -2.521 -1.770 13.996 1.00 95.62 83 GLU A N 1
ATOM 612 C CA . GLU A 1 83 ? -3.948 -1.501 14.242 1.00 95.62 83 GLU A CA 1
ATOM 613 C C . GLU A 1 83 ? -4.853 -2.434 13.418 1.00 95.62 83 GLU A C 1
ATOM 615 O O . GLU A 1 83 ? -5.905 -2.867 13.888 1.00 95.62 83 GLU A O 1
ATOM 620 N N . LEU A 1 84 ? -4.439 -2.792 12.197 1.00 94.56 84 LEU A N 1
ATOM 621 C CA . LEU A 1 84 ? -5.168 -3.777 11.396 1.00 94.56 84 LEU A CA 1
ATOM 622 C C . LEU A 1 84 ? -5.145 -5.153 12.072 1.00 94.56 84 LEU A C 1
ATOM 624 O O . LEU A 1 84 ? -6.191 -5.793 12.166 1.00 94.56 84 LEU A O 1
ATOM 628 N N . ALA A 1 85 ? -3.997 -5.589 12.593 1.00 93.62 85 ALA A N 1
ATOM 629 C CA . ALA A 1 85 ? -3.902 -6.859 13.314 1.00 93.62 85 ALA A CA 1
ATOM 630 C C . ALA A 1 85 ? -4.741 -6.859 14.603 1.00 93.62 85 ALA A C 1
ATOM 632 O O . ALA A 1 85 ? -5.450 -7.827 14.872 1.00 93.62 85 ALA A O 1
ATOM 633 N N . GLU A 1 86 ? -4.729 -5.763 15.368 1.00 95.25 86 GLU A N 1
ATOM 634 C CA . GLU A 1 86 ? -5.550 -5.600 16.579 1.00 95.25 86 GLU A CA 1
ATOM 635 C C . GLU A 1 86 ? -7.053 -5.673 16.279 1.00 95.25 86 GLU A C 1
ATOM 637 O O . GLU A 1 86 ? -7.833 -6.193 17.077 1.00 95.25 86 GLU A O 1
ATOM 642 N N . LYS A 1 87 ? -7.462 -5.192 15.103 1.00 93.50 87 LYS A N 1
ATOM 643 C CA . LYS A 1 87 ? -8.844 -5.261 14.608 1.00 93.50 87 LYS A CA 1
ATOM 644 C C . LYS A 1 87 ? -9.198 -6.605 13.967 1.00 93.50 87 LYS A C 1
ATOM 646 O O . LYS A 1 87 ? -10.324 -6.767 13.501 1.00 93.50 87 LYS A O 1
ATOM 651 N N . GLY A 1 88 ? -8.271 -7.562 13.961 1.00 93.25 88 GLY A N 1
ATOM 652 C CA . GLY A 1 88 ? -8.487 -8.922 13.470 1.00 93.25 88 GLY A CA 1
ATOM 653 C C . GLY A 1 88 ? -8.265 -9.106 11.969 1.00 93.25 88 GLY A C 1
ATOM 654 O O . GLY A 1 88 ? -8.653 -10.140 11.431 1.00 93.25 88 GLY A O 1
ATOM 655 N N . TYR A 1 89 ? -7.652 -8.142 11.278 1.00 92.69 89 TYR A N 1
ATOM 656 C CA . TYR A 1 89 ? -7.232 -8.339 9.892 1.00 92.69 89 TYR A CA 1
ATOM 657 C C . TYR A 1 89 ? -5.947 -9.168 9.844 1.00 92.69 89 TYR A C 1
ATOM 659 O O . TYR A 1 89 ? -4.976 -8.884 10.548 1.00 92.69 89 TYR A O 1
ATOM 667 N N . GLU A 1 90 ? -5.908 -10.165 8.964 1.00 88.38 90 GLU A N 1
ATOM 668 C CA . GLU A 1 90 ? -4.690 -10.934 8.726 1.00 88.38 90 GLU A CA 1
ATOM 669 C C . GLU A 1 90 ? -3.667 -10.104 7.941 1.00 88.38 90 GLU A C 1
ATOM 671 O O . GLU A 1 90 ? -3.957 -9.554 6.873 1.00 88.38 90 GLU A O 1
ATOM 676 N N . LEU A 1 91 ? -2.447 -10.026 8.476 1.00 89.06 91 LEU A N 1
ATOM 677 C CA . LEU A 1 91 ? -1.314 -9.390 7.814 1.00 89.06 91 LEU A CA 1
ATOM 678 C C . LEU A 1 91 ? -0.439 -10.464 7.152 1.00 89.06 91 LEU A C 1
ATOM 680 O O . LEU A 1 91 ? 0.003 -11.393 7.838 1.00 89.06 91 LEU A O 1
ATOM 684 N N . PRO A 1 92 ? -0.140 -10.354 5.844 1.00 89.75 92 PRO A N 1
ATOM 685 C CA . PRO A 1 92 ? 0.797 -11.263 5.199 1.00 89.75 92 PRO A CA 1
ATOM 686 C C . PRO A 1 92 ? 2.198 -11.088 5.794 1.00 89.75 92 PRO A C 1
ATOM 688 O O . PRO A 1 92 ? 2.531 -10.046 6.356 1.00 89.75 92 PRO A O 1
ATOM 691 N N . LYS A 1 93 ? 3.056 -12.099 5.647 1.00 88.31 93 LYS A N 1
ATOM 692 C CA . LYS A 1 93 ? 4.463 -11.973 6.045 1.00 88.31 93 LYS A CA 1
ATOM 693 C C . LYS A 1 93 ? 5.240 -11.182 4.986 1.00 88.31 93 LYS A C 1
ATOM 695 O O . LYS A 1 93 ? 5.020 -11.407 3.793 1.00 88.31 93 LYS A O 1
ATOM 700 N N . PRO A 1 94 ? 6.155 -10.283 5.387 1.00 87.44 94 PRO A N 1
ATOM 701 C CA . PRO A 1 94 ? 7.024 -9.616 4.429 1.00 87.44 94 PRO A CA 1
ATOM 702 C C . PRO A 1 94 ? 7.977 -10.633 3.771 1.00 87.44 94 PRO A C 1
ATOM 704 O O . PRO A 1 94 ? 8.315 -11.644 4.394 1.00 87.44 94 PRO A O 1
ATOM 707 N N . PRO A 1 95 ? 8.434 -10.377 2.529 1.00 85.31 95 PRO A N 1
ATOM 708 C CA . PRO A 1 95 ? 9.480 -11.174 1.892 1.00 85.31 95 PRO A CA 1
ATOM 709 C C . PRO A 1 95 ? 10.754 -11.238 2.738 1.00 85.31 95 PRO A C 1
ATOM 711 O O . PRO A 1 95 ? 11.059 -10.308 3.487 1.00 85.31 95 PRO A O 1
ATOM 714 N N . GLU A 1 96 ? 11.540 -12.301 2.562 1.00 85.69 96 GLU A N 1
ATOM 715 C CA . GLU A 1 96 ? 12.805 -12.468 3.278 1.00 85.69 96 GLU A CA 1
ATOM 716 C C . GLU A 1 96 ? 13.735 -11.261 3.098 1.00 85.69 96 GLU A C 1
ATOM 718 O O . GLU A 1 96 ? 13.950 -10.768 1.989 1.00 85.69 96 GLU A O 1
ATOM 723 N N . GLY A 1 97 ? 14.272 -10.771 4.219 1.00 88.62 97 GLY A N 1
ATOM 724 C CA . GLY A 1 97 ? 15.178 -9.623 4.251 1.00 88.62 97 GLY A CA 1
ATOM 725 C C . GLY A 1 97 ? 14.524 -8.262 3.988 1.00 88.62 97 GLY A C 1
ATOM 726 O O . GLY A 1 97 ? 15.240 -7.264 3.972 1.00 88.62 97 GLY A O 1
ATOM 727 N N . LYS A 1 98 ? 13.199 -8.198 3.807 1.00 90.69 98 LYS A N 1
ATOM 728 C CA . LYS A 1 98 ? 12.459 -6.959 3.541 1.00 90.69 98 LYS A CA 1
ATOM 729 C C . LYS A 1 98 ? 11.499 -6.593 4.669 1.00 90.69 98 LYS A C 1
ATOM 731 O O . LYS A 1 98 ? 11.178 -7.414 5.531 1.00 90.69 98 LYS A O 1
ATOM 736 N N . LYS A 1 99 ? 11.017 -5.350 4.661 1.00 91.75 99 LYS A N 1
ATOM 737 C CA . LYS A 1 99 ? 10.019 -4.840 5.615 1.00 91.75 99 LYS A CA 1
ATOM 738 C C . LYS A 1 99 ? 8.877 -4.134 4.897 1.00 91.75 99 LYS A C 1
ATOM 740 O O . LYS A 1 99 ? 9.061 -3.548 3.830 1.00 91.75 99 LYS A O 1
ATOM 745 N N . PHE A 1 100 ? 7.693 -4.159 5.506 1.00 93.12 100 PHE A N 1
ATOM 746 C CA . PHE A 1 100 ? 6.606 -3.303 5.052 1.00 93.12 100 PHE A CA 1
ATOM 747 C C . PHE A 1 100 ? 6.857 -1.858 5.453 1.00 93.12 100 PHE A C 1
ATOM 749 O O . PHE A 1 100 ? 7.374 -1.558 6.529 1.00 93.12 100 PHE A O 1
ATOM 756 N N . THR A 1 101 ? 6.442 -0.964 4.572 1.00 93.88 101 THR A N 1
ATOM 757 C CA . THR A 1 101 ? 6.368 0.468 4.828 1.00 93.88 101 THR A CA 1
ATOM 758 C C . THR A 1 101 ? 4.938 0.911 4.626 1.00 93.88 101 THR A C 1
ATOM 760 O O . THR A 1 101 ? 4.265 0.447 3.707 1.00 93.88 101 THR A O 1
ATOM 763 N N . TYR A 1 102 ? 4.465 1.784 5.504 1.00 95.38 102 TYR A N 1
ATOM 764 C CA . TYR A 1 102 ? 3.087 2.235 5.498 1.00 95.38 102 TYR A CA 1
ATOM 765 C C . TYR A 1 102 ? 3.012 3.736 5.752 1.00 95.38 102 TYR A C 1
ATOM 767 O O . TYR A 1 102 ? 3.713 4.265 6.615 1.00 95.38 102 TYR A O 1
ATOM 775 N N . ASN A 1 103 ? 2.163 4.417 4.985 1.00 95.50 103 ASN A N 1
ATOM 776 C CA . ASN A 1 103 ? 1.864 5.830 5.162 1.00 95.50 103 ASN A CA 1
ATOM 777 C C . ASN A 1 103 ? 0.397 5.996 5.599 1.00 95.50 103 ASN A C 1
ATOM 779 O O . ASN A 1 103 ? -0.492 5.800 4.767 1.00 95.50 103 ASN A O 1
ATOM 783 N N . PRO A 1 104 ? 0.119 6.404 6.852 1.00 95.06 104 PRO A N 1
ATOM 784 C CA . PRO A 1 104 ? -1.249 6.550 7.354 1.00 95.06 104 PRO A CA 1
ATOM 785 C C . PRO A 1 104 ? -2.024 7.693 6.691 1.00 95.06 104 PRO A C 1
ATOM 787 O O . PRO A 1 104 ? -3.239 7.601 6.511 1.00 95.06 104 PRO A O 1
ATOM 790 N N . SER A 1 105 ? -1.343 8.754 6.257 1.00 94.69 105 SER A N 1
ATOM 791 C CA . SER A 1 105 ? -1.992 9.895 5.603 1.00 94.69 105 SER A CA 1
ATOM 792 C C . SER A 1 105 ? -2.581 9.512 4.247 1.00 94.69 105 SER A C 1
ATOM 794 O O . SER A 1 105 ? -3.652 9.991 3.882 1.00 94.69 105 SER A O 1
ATOM 796 N N . THR A 1 106 ? -1.908 8.630 3.501 1.00 94.50 106 THR A N 1
ATOM 797 C CA . THR A 1 106 ? -2.352 8.203 2.162 1.00 94.50 106 THR A CA 1
ATOM 798 C C . THR A 1 106 ? -2.976 6.807 2.137 1.00 94.50 106 THR A C 1
ATOM 800 O O . THR A 1 106 ? -3.681 6.479 1.184 1.00 94.50 106 THR A O 1
ATOM 803 N N . GLY A 1 107 ? -2.747 5.982 3.162 1.00 93.06 107 GLY A N 1
ATOM 804 C CA . GLY A 1 107 ? -3.150 4.574 3.188 1.00 93.06 107 GLY A CA 1
ATOM 805 C C . GLY A 1 107 ? -2.333 3.706 2.227 1.00 93.06 107 GLY A C 1
ATOM 806 O O . GLY A 1 107 ? -2.811 2.666 1.775 1.00 93.06 107 GLY A O 1
ATOM 807 N N . THR A 1 108 ? -1.134 4.162 1.850 1.00 94.25 108 THR A N 1
ATOM 808 C CA . THR A 1 108 ? -0.261 3.469 0.895 1.00 94.25 108 THR A CA 1
ATOM 809 C C . THR A 1 108 ? 0.666 2.518 1.628 1.00 94.25 108 THR A C 1
ATOM 811 O O . THR A 1 108 ? 1.309 2.908 2.604 1.00 94.25 108 THR A O 1
ATOM 814 N N . VAL A 1 109 ? 0.777 1.298 1.108 1.00 94.56 109 VAL A N 1
ATOM 815 C CA . VAL 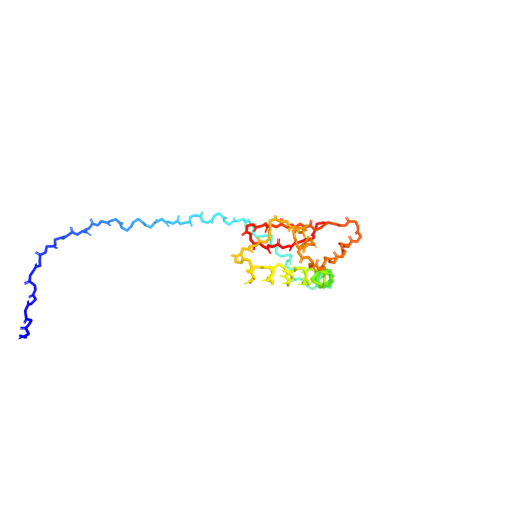A 1 109 ? 1.714 0.286 1.585 1.00 94.56 109 VAL A CA 1
ATOM 816 C C . VAL A 1 109 ? 2.761 -0.043 0.520 1.00 94.56 109 VAL A C 1
ATOM 818 O O . VAL A 1 109 ? 2.480 -0.027 -0.679 1.00 94.56 109 VAL A O 1
ATOM 821 N N . GLY A 1 110 ? 3.983 -0.325 0.956 1.00 93.06 110 GLY A N 1
ATOM 822 C CA . GLY A 1 110 ? 5.101 -0.707 0.103 1.00 93.06 110 GLY A CA 1
ATOM 823 C C . GLY A 1 110 ? 6.022 -1.705 0.791 1.00 93.06 110 GLY A C 1
ATOM 824 O O . GLY A 1 110 ? 5.877 -1.995 1.979 1.00 93.06 110 GLY A O 1
ATOM 825 N N . ILE A 1 111 ? 6.998 -2.210 0.044 1.00 92.25 111 ILE A N 1
ATOM 826 C CA . ILE A 1 111 ? 8.044 -3.093 0.560 1.00 92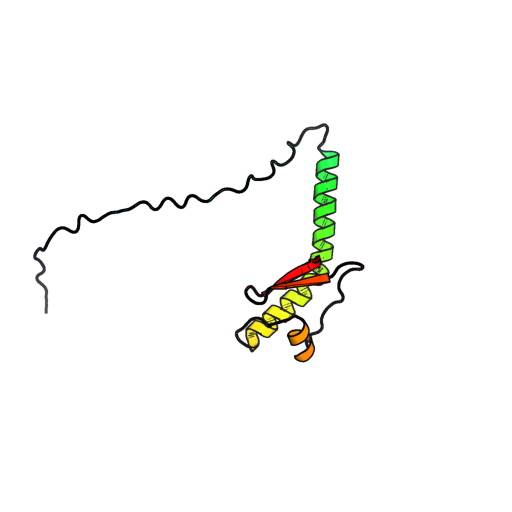.25 111 ILE A CA 1
ATOM 827 C C . ILE A 1 111 ? 9.392 -2.408 0.328 1.00 92.25 111 ILE A C 1
ATOM 829 O O . ILE A 1 111 ? 9.653 -1.942 -0.784 1.00 92.25 111 ILE A O 1
ATOM 833 N N . GLN A 1 112 ? 10.226 -2.356 1.367 1.00 86.06 112 GLN A N 1
ATOM 834 C CA . GLN A 1 112 ? 11.621 -1.912 1.297 1.00 86.06 112 GLN A CA 1
ATOM 835 C C . GLN A 1 112 ? 12.561 -3.061 1.645 1.00 86.06 112 GLN A C 1
ATOM 837 O O . GLN A 1 112 ? 12.255 -3.805 2.607 1.00 86.06 112 GLN A O 1
#

Radius of gyration: 26.4 Å; chains: 1; bounding box: 67×63×49 Å